Protein AF-A0A1Y4U6D4-F1 (afdb_monomer_lite)

Radius of gyration: 20.36 Å; chains: 1; bounding box: 49×50×49 Å

Secondary structure (DSSP, 8-state):
--HHHHHHHHHHHHHHHHHHHHHHHHHHHHHS---GGGHHHHHHHHHHHHHHHHHHHHHHHHHHHTT-HHHHHHHHHHHHHHHHHT-----S-HHHHHHHHHHHHHHHHHHHHHHHHS-HHHHHHHHHHHHHHHHHH-S--BTTBPPPTTGGGT-

Structure (mmCIF, N/CA/C/O backbone):
data_AF-A0A1Y4U6D4-F1
#
_entry.id   AF-A0A1Y4U6D4-F1
#
loop_
_atom_site.group_PDB
_atom_site.id
_atom_site.type_symbol
_atom_site.label_atom_id
_atom_site.label_alt_id
_atom_site.label_comp_id
_atom_site.label_asym_id
_atom_site.label_entity_id
_atom_site.label_seq_id
_atom_site.pdbx_PDB_ins_code
_atom_site.Cartn_x
_atom_site.Cartn_y
_atom_site.Cartn_z
_atom_site.occupancy
_atom_site.B_iso_or_equiv
_atom_site.auth_seq_id
_atom_site.auth_comp_id
_atom_site.auth_asym_id
_atom_site.auth_atom_id
_atom_site.pdbx_PDB_model_num
ATOM 1 N N . MET A 1 1 ? 11.062 20.138 22.747 1.00 49.91 1 MET A N 1
ATOM 2 C CA . MET A 1 1 ? 9.649 19.759 22.517 1.00 49.91 1 MET A CA 1
ATOM 3 C C . MET A 1 1 ? 9.344 18.624 23.489 1.00 49.91 1 MET A C 1
ATOM 5 O O . MET A 1 1 ? 9.867 17.538 23.300 1.00 49.91 1 MET A O 1
ATOM 9 N N . ASN A 1 2 ? 8.679 18.930 24.610 1.00 50.19 2 ASN A N 1
ATOM 10 C CA . ASN A 1 2 ? 8.693 18.106 25.833 1.00 50.19 2 ASN A CA 1
ATOM 11 C C . ASN A 1 2 ? 7.807 16.852 25.739 1.00 50.19 2 ASN A C 1
ATOM 13 O O . ASN A 1 2 ? 6.725 16.903 25.152 1.00 50.19 2 ASN A O 1
ATOM 17 N N . GLU A 1 3 ? 8.221 15.764 26.400 1.00 59.72 3 GLU A N 1
ATOM 18 C CA . GLU A 1 3 ? 7.484 14.488 26.501 1.00 59.72 3 GLU A CA 1
ATOM 19 C C . GLU A 1 3 ? 6.029 14.656 26.981 1.00 59.72 3 GLU A C 1
ATOM 21 O O . GLU A 1 3 ? 5.134 13.953 26.514 1.00 59.72 3 GLU A O 1
ATOM 26 N N . ILE A 1 4 ? 5.763 15.656 27.830 1.00 62.78 4 ILE A N 1
ATOM 27 C CA . ILE A 1 4 ? 4.424 15.985 28.352 1.00 62.78 4 ILE A CA 1
ATOM 28 C C . ILE A 1 4 ? 3.454 16.402 27.227 1.00 62.78 4 ILE A C 1
ATOM 30 O O . ILE A 1 4 ? 2.287 16.005 27.234 1.00 62.78 4 ILE A O 1
ATOM 34 N N . ASN A 1 5 ? 3.925 17.138 26.210 1.00 60.38 5 ASN A N 1
ATOM 35 C CA . ASN A 1 5 ? 3.089 17.519 25.063 1.00 60.38 5 ASN A CA 1
ATOM 36 C C . ASN A 1 5 ? 2.781 16.311 24.169 1.00 60.38 5 ASN A C 1
ATOM 38 O O . ASN A 1 5 ? 1.661 16.173 23.685 1.00 60.38 5 ASN A O 1
ATOM 42 N N . CYS A 1 6 ? 3.743 15.401 23.999 1.00 57.56 6 CYS A N 1
ATOM 43 C CA . CYS A 1 6 ? 3.558 14.189 23.201 1.00 57.56 6 CYS A CA 1
ATOM 44 C C . CYS A 1 6 ? 2.528 13.238 23.841 1.00 57.56 6 CYS A C 1
ATOM 46 O O . CYS A 1 6 ? 1.628 12.740 23.161 1.00 57.56 6 CYS A O 1
ATOM 48 N N . LEU A 1 7 ? 2.594 13.054 25.166 1.00 64.06 7 LEU A N 1
ATOM 49 C CA . LEU A 1 7 ? 1.632 12.240 25.920 1.00 64.06 7 LEU A CA 1
ATOM 50 C C . LEU A 1 7 ? 0.213 12.826 25.884 1.00 64.06 7 LEU A C 1
ATOM 52 O O . LEU A 1 7 ? -0.759 12.083 25.743 1.00 64.06 7 LEU A O 1
ATOM 56 N N . THR A 1 8 ? 0.086 14.153 25.951 1.00 65.06 8 THR A N 1
ATOM 57 C CA . THR A 1 8 ? -1.216 14.837 25.910 1.00 65.06 8 THR A CA 1
ATOM 58 C C . THR A 1 8 ? -1.863 14.744 24.524 1.00 65.06 8 THR A C 1
ATOM 60 O O . THR A 1 8 ? -3.054 14.451 24.424 1.00 65.06 8 THR A O 1
ATOM 63 N N . ILE A 1 9 ? -1.077 14.901 23.451 1.00 65.50 9 ILE A N 1
ATOM 64 C CA . ILE A 1 9 ? -1.552 14.751 22.065 1.00 65.50 9 ILE A CA 1
ATOM 65 C C . ILE A 1 9 ? -1.994 13.309 21.792 1.00 65.50 9 ILE A C 1
ATOM 67 O O . ILE A 1 9 ? -3.052 13.095 21.200 1.00 65.50 9 ILE A O 1
ATOM 71 N N . LYS A 1 10 ? -1.231 12.317 22.267 1.00 67.75 10 LYS A N 1
ATOM 72 C CA . LYS A 1 10 ? -1.591 10.901 22.116 1.00 67.75 10 LYS A CA 1
ATOM 73 C C . LYS A 1 10 ? -2.901 10.574 22.835 1.00 67.75 10 LYS A C 1
ATOM 75 O O . LYS A 1 10 ? -3.813 10.034 22.219 1.00 67.75 10 LYS A O 1
ATOM 80 N N . LYS A 1 11 ? -3.036 11.009 24.092 1.00 71.00 11 LYS A N 1
ATOM 81 C CA . LYS A 1 11 ? -4.259 10.825 24.887 1.00 71.00 11 LYS A CA 1
ATOM 82 C C . LYS A 1 11 ? -5.477 11.481 24.230 1.00 71.00 11 LYS A C 1
ATOM 84 O O . LYS A 1 11 ? -6.556 10.899 24.222 1.00 71.00 11 LYS A O 1
ATOM 89 N N . TYR A 1 12 ? -5.312 12.675 23.659 1.00 71.81 12 TYR A N 1
ATOM 90 C CA . TYR A 1 12 ? -6.386 13.350 22.929 1.00 71.81 12 TYR A CA 1
ATOM 91 C C . TYR A 1 12 ? -6.774 12.593 21.650 1.00 71.81 12 TYR A C 1
ATOM 93 O O . TYR A 1 12 ? -7.961 12.410 21.386 1.00 71.81 12 TYR A O 1
ATOM 101 N N . GLY A 1 13 ? -5.790 12.096 20.893 1.00 66.12 13 GLY A N 1
ATOM 102 C CA . GLY A 1 13 ? -6.016 11.259 19.713 1.00 66.12 13 GLY A CA 1
ATOM 103 C C . GLY A 1 13 ? -6.798 9.984 20.033 1.00 66.12 13 GLY A C 1
ATOM 104 O O . GLY A 1 13 ? -7.779 9.690 19.351 1.00 66.12 13 GLY A O 1
ATOM 105 N N . ASP A 1 14 ? -6.432 9.288 21.110 1.00 72.44 14 ASP A N 1
ATOM 106 C CA . ASP A 1 14 ? -7.108 8.062 21.548 1.00 72.44 14 ASP A CA 1
ATOM 107 C C . ASP A 1 14 ? -8.574 8.337 21.954 1.00 72.44 14 ASP A C 1
ATOM 109 O O . ASP A 1 14 ? -9.479 7.615 21.539 1.00 72.44 14 ASP A O 1
ATOM 113 N N . ILE A 1 15 ? -8.847 9.446 22.659 1.00 76.19 15 ILE A N 1
ATOM 114 C CA . ILE A 1 15 ? -10.216 9.869 23.026 1.00 76.19 15 ILE A CA 1
ATOM 115 C C . ILE A 1 15 ? -11.069 10.180 21.787 1.00 76.19 15 ILE A C 1
ATOM 117 O O . ILE A 1 15 ? -12.258 9.847 21.741 1.00 76.19 15 ILE A O 1
ATOM 121 N N . VAL A 1 16 ? -10.490 10.840 20.782 1.00 77.31 16 VAL A N 1
ATOM 122 C CA . VAL A 1 16 ? -11.200 11.165 19.536 1.00 77.31 16 VAL A CA 1
ATOM 123 C C . VAL A 1 16 ? -11.523 9.892 18.750 1.00 77.31 16 VAL A C 1
ATOM 125 O O . VAL A 1 16 ? -12.647 9.750 18.267 1.00 77.31 16 VAL A O 1
ATOM 128 N N . GLN A 1 17 ? -10.585 8.944 18.668 1.00 73.38 17 GLN A N 1
ATOM 129 C CA . GLN A 1 17 ? -10.808 7.647 18.020 1.00 73.38 17 GLN A CA 1
ATOM 130 C C . GLN A 1 17 ? -11.931 6.860 18.706 1.00 73.38 17 GLN A C 1
ATOM 132 O O . GLN A 1 17 ? -12.829 6.358 18.030 1.00 73.38 17 GLN A O 1
ATOM 137 N N . GLU A 1 18 ? -11.933 6.818 20.039 1.00 78.38 18 GLU A N 1
ATOM 138 C CA . GLU A 1 18 ? -12.964 6.146 20.834 1.00 78.38 18 GLU A CA 1
ATOM 139 C C . GLU A 1 18 ? -14.360 6.747 20.591 1.00 78.38 18 GLU A C 1
ATOM 141 O O . GLU A 1 18 ? -15.352 6.031 20.425 1.00 78.38 18 GLU A O 1
ATOM 146 N N . LYS A 1 19 ? -14.454 8.081 20.500 1.00 81.06 19 LYS A N 1
ATOM 147 C CA . LYS A 1 19 ? -15.715 8.771 20.188 1.00 81.06 19 LYS A CA 1
ATOM 148 C C . LYS A 1 19 ? -16.225 8.450 18.786 1.00 81.06 19 LYS A C 1
ATOM 150 O O . LYS A 1 19 ? -17.409 8.157 18.636 1.00 81.06 19 LYS A O 1
ATOM 155 N N . ILE A 1 20 ? -15.357 8.483 17.774 1.00 81.94 20 ILE A N 1
ATOM 156 C CA . ILE A 1 20 ? -15.733 8.174 16.383 1.00 81.94 20 ILE A CA 1
ATOM 157 C C . ILE A 1 20 ? -16.258 6.740 16.288 1.00 81.94 20 ILE A C 1
ATOM 159 O O . ILE A 1 20 ? -17.333 6.507 15.736 1.00 81.94 20 ILE A O 1
ATOM 163 N N . LYS A 1 21 ? -15.535 5.792 16.892 1.00 82.69 21 LYS A N 1
ATOM 164 C CA . LYS A 1 21 ? -15.921 4.382 16.951 1.00 82.69 21 LYS A CA 1
ATOM 165 C C . LYS A 1 21 ? -17.306 4.177 17.570 1.00 82.69 21 LYS A C 1
ATOM 167 O O . LYS A 1 21 ? -18.131 3.456 17.014 1.00 82.69 21 LYS A O 1
ATOM 172 N N . ASN A 1 22 ? -17.582 4.849 18.687 1.00 83.75 22 ASN A N 1
ATOM 173 C CA . ASN A 1 22 ? -18.871 4.745 19.369 1.00 83.75 22 ASN A CA 1
ATOM 174 C C . ASN A 1 22 ? -20.023 5.390 18.585 1.00 83.75 22 ASN A C 1
ATOM 176 O O . ASN A 1 22 ? -21.112 4.824 18.557 1.00 83.75 22 ASN A O 1
ATOM 180 N N . ILE A 1 23 ? -19.795 6.516 17.899 1.00 86.12 23 ILE A N 1
ATOM 181 C CA . ILE A 1 23 ? -20.813 7.130 17.027 1.00 86.12 23 ILE A CA 1
ATOM 182 C C . ILE A 1 23 ? -21.189 6.178 15.887 1.00 86.12 23 ILE A C 1
ATOM 184 O O . ILE A 1 23 ? -22.374 5.975 15.626 1.00 86.12 23 ILE A O 1
ATOM 188 N N . ILE A 1 24 ? -20.192 5.579 15.229 1.00 85.75 24 ILE A N 1
ATOM 189 C CA . ILE A 1 24 ? -20.413 4.609 14.149 1.00 85.75 24 ILE A CA 1
ATOM 190 C C . ILE A 1 24 ? -21.209 3.408 14.672 1.00 85.75 24 ILE A C 1
ATOM 192 O O . ILE A 1 24 ? -22.192 3.018 14.048 1.00 85.75 24 ILE A O 1
ATOM 196 N N . TRP A 1 25 ? -20.840 2.868 15.838 1.00 84.94 25 TRP A N 1
ATOM 197 C CA . TRP A 1 25 ? -21.550 1.738 16.442 1.00 84.94 25 TRP A CA 1
ATOM 198 C C . TRP A 1 25 ? -23.023 2.038 16.727 1.00 84.94 25 TRP A C 1
ATOM 200 O O . TRP A 1 25 ? -23.884 1.245 16.354 1.00 84.94 25 TRP A O 1
ATOM 210 N N . ILE A 1 26 ? -23.323 3.190 17.337 1.00 84.75 26 ILE A N 1
ATOM 211 C CA . ILE A 1 26 ? -24.705 3.593 17.640 1.00 84.75 26 ILE A CA 1
ATOM 212 C C . ILE A 1 26 ? -25.537 3.627 16.354 1.00 84.75 26 ILE A C 1
ATOM 214 O O . ILE A 1 26 ? -26.603 3.021 16.294 1.00 84.75 26 ILE A O 1
ATOM 218 N N . ARG A 1 27 ? -25.003 4.237 15.289 1.00 84.50 27 ARG A N 1
ATOM 219 C CA . ARG A 1 27 ? -25.676 4.301 13.982 1.00 84.50 27 ARG A CA 1
ATOM 220 C C . ARG A 1 27 ? -25.882 2.926 13.346 1.00 84.50 27 ARG A C 1
ATOM 222 O O . ARG A 1 27 ? -26.884 2.712 12.674 1.00 84.50 27 ARG A O 1
ATOM 229 N N . MET A 1 28 ? -24.945 1.998 13.536 1.00 81.81 28 MET A N 1
ATOM 230 C CA . MET A 1 28 ? -25.068 0.632 13.021 1.00 81.81 28 MET A CA 1
ATOM 231 C C . MET A 1 28 ? -26.117 -0.180 13.787 1.00 81.81 28 MET A C 1
ATOM 233 O O . MET A 1 28 ? -26.902 -0.883 13.154 1.00 81.81 28 MET A O 1
ATOM 237 N N . LYS A 1 29 ? -26.165 -0.045 15.118 1.00 81.12 29 LYS A N 1
ATOM 238 C CA . LYS A 1 29 ? -27.142 -0.716 15.993 1.00 81.12 29 LYS A CA 1
ATOM 239 C C . LYS A 1 29 ? -28.572 -0.210 15.771 1.00 81.12 29 LYS A C 1
ATOM 241 O O . LYS A 1 29 ? -29.524 -0.963 15.917 1.00 81.12 29 LYS A O 1
ATOM 246 N N . GLU A 1 30 ? -28.727 1.052 15.374 1.00 79.62 30 GLU A N 1
ATOM 247 C CA . GLU A 1 30 ? -30.016 1.612 14.940 1.00 79.62 30 GLU A CA 1
ATOM 248 C C . GLU A 1 30 ? -30.470 1.068 13.571 1.00 79.62 30 GLU A C 1
ATOM 250 O O . GLU A 1 30 ? -31.666 1.000 13.303 1.00 79.62 30 GLU A O 1
ATOM 255 N N . ALA A 1 31 ? -29.530 0.682 12.699 1.00 77.12 31 ALA A N 1
ATOM 256 C CA . ALA A 1 31 ? -29.817 0.218 11.339 1.00 77.12 31 ALA A CA 1
ATOM 257 C C . ALA A 1 31 ? -30.024 -1.307 11.222 1.00 77.12 31 ALA A C 1
ATOM 259 O O . ALA A 1 31 ? -30.638 -1.763 10.255 1.00 77.12 31 ALA A O 1
ATOM 260 N N . LYS A 1 32 ? -29.499 -2.099 12.166 1.00 73.00 32 LYS A N 1
ATOM 261 C CA . LYS A 1 32 ? -29.641 -3.564 12.251 1.00 73.00 32 LYS A CA 1
ATOM 262 C C . LYS A 1 32 ? -29.634 -4.013 13.715 1.00 73.00 32 LYS A C 1
A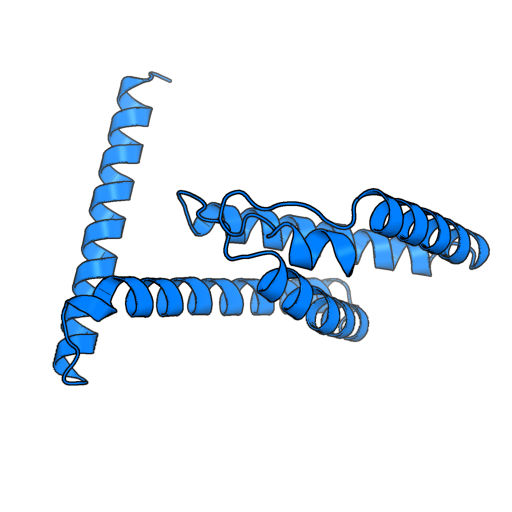TOM 264 O O . LYS A 1 32 ? -28.890 -3.453 14.513 1.00 73.00 32 LYS A O 1
ATOM 269 N N . GLU A 1 33 ? -30.367 -5.079 14.039 1.00 68.88 33 GLU A N 1
ATOM 270 C CA . GLU A 1 33 ? -30.300 -5.749 15.349 1.00 68.88 33 GLU A CA 1
ATOM 271 C C . GLU A 1 33 ? -28.953 -6.478 15.521 1.00 68.88 33 GLU A C 1
ATOM 273 O O . GLU A 1 33 ? -28.836 -7.681 15.304 1.00 68.88 33 GLU A O 1
ATOM 278 N N . LEU A 1 34 ? -27.904 -5.720 15.845 1.00 74.88 34 LEU A N 1
ATOM 279 C CA . LEU A 1 34 ? -26.557 -6.225 16.110 1.00 74.88 34 LEU A CA 1
ATOM 280 C C . LEU A 1 34 ? -26.352 -6.428 17.618 1.00 74.88 34 LEU A C 1
ATOM 282 O O . LEU A 1 34 ? -26.713 -5.567 18.430 1.00 74.88 34 LEU A O 1
ATOM 286 N N . THR A 1 35 ? -25.738 -7.549 17.986 1.00 75.06 35 THR A N 1
ATOM 287 C CA . THR A 1 35 ? -25.321 -7.861 19.358 1.00 75.06 35 THR A CA 1
ATOM 288 C C . THR A 1 35 ? -23.999 -7.170 19.690 1.00 75.06 35 THR A C 1
ATOM 290 O O . THR A 1 35 ? -23.165 -6.919 18.820 1.00 75.06 35 THR A O 1
ATOM 293 N N . ASP A 1 36 ? -23.789 -6.836 20.965 1.00 75.62 36 ASP A N 1
ATOM 294 C CA . ASP A 1 36 ? -22.575 -6.129 21.397 1.00 75.62 36 ASP A CA 1
ATOM 295 C C . ASP A 1 36 ? -21.301 -7.000 21.292 1.00 75.62 36 ASP A C 1
ATOM 297 O O . ASP A 1 36 ? -20.201 -6.453 21.253 1.00 75.62 36 ASP A O 1
ATOM 301 N N . GLU A 1 37 ? -21.443 -8.324 21.165 1.00 74.06 37 GLU A N 1
ATOM 302 C CA . GLU A 1 37 ? -20.346 -9.279 20.930 1.00 74.06 37 GLU A CA 1
ATOM 303 C C . GLU A 1 37 ? -19.668 -9.069 19.568 1.00 74.06 37 GLU A C 1
ATOM 305 O O . GLU A 1 37 ? -18.445 -9.153 19.464 1.00 74.06 37 GLU A O 1
ATOM 310 N N . ASP A 1 38 ? -20.428 -8.687 18.539 1.00 74.06 38 ASP A N 1
ATOM 311 C CA . ASP A 1 38 ? -19.869 -8.479 17.201 1.00 74.06 38 ASP A CA 1
ATOM 312 C C . ASP A 1 38 ? -19.315 -7.058 16.995 1.00 74.06 38 ASP A C 1
ATOM 314 O O . ASP A 1 38 ? -18.710 -6.758 15.957 1.00 74.06 38 ASP A O 1
ATOM 318 N N . LYS A 1 39 ? -19.517 -6.156 17.969 1.00 79.38 39 LYS A N 1
ATOM 319 C CA . LYS A 1 39 ? -19.177 -4.728 17.867 1.00 79.38 39 LYS A CA 1
ATOM 320 C C . LYS A 1 39 ? -17.754 -4.507 17.379 1.00 79.38 39 LYS A C 1
ATOM 322 O O . LYS A 1 39 ? -17.525 -3.697 16.480 1.00 79.38 39 LYS A O 1
ATOM 327 N N . GLU A 1 40 ? -16.801 -5.206 17.980 1.00 76.62 40 GLU A N 1
ATOM 328 C CA . GLU A 1 40 ? -15.384 -5.028 17.673 1.00 76.62 40 GLU A CA 1
ATOM 329 C C . GLU A 1 40 ? -15.043 -5.517 16.264 1.00 76.62 40 GLU A C 1
ATOM 331 O O . GLU A 1 40 ? -14.328 -4.824 15.536 1.00 76.62 40 GLU A O 1
ATOM 336 N N . ILE A 1 41 ? -15.619 -6.646 15.846 1.00 79.75 41 ILE A N 1
ATOM 337 C CA . ILE A 1 41 ? -15.384 -7.257 14.534 1.00 79.75 41 ILE A CA 1
ATOM 338 C C . ILE A 1 41 ? -15.943 -6.365 13.421 1.00 79.75 41 ILE A C 1
ATOM 340 O O . ILE A 1 41 ? -15.226 -6.038 12.470 1.00 79.75 41 ILE A O 1
ATOM 344 N N . TYR A 1 42 ? -17.194 -5.909 13.545 1.00 81.62 42 TYR A N 1
ATOM 345 C CA . TYR A 1 42 ? -17.815 -5.037 12.542 1.00 81.62 42 TYR A CA 1
ATOM 346 C C . TYR A 1 42 ? -17.104 -3.695 12.425 1.00 81.62 42 TYR A C 1
ATOM 348 O O . TYR A 1 42 ? -16.829 -3.219 11.321 1.00 81.62 42 TYR A O 1
ATOM 356 N N . LEU A 1 43 ? -16.795 -3.078 13.562 1.00 81.56 43 LEU A N 1
ATOM 357 C CA . LEU A 1 43 ? -16.143 -1.780 13.595 1.00 81.56 43 LEU A CA 1
ATOM 358 C C . LEU A 1 43 ? -14.723 -1.857 13.020 1.00 81.56 43 LEU A C 1
ATOM 360 O O . LEU A 1 43 ? -14.316 -0.970 12.265 1.00 81.56 43 LEU A O 1
ATOM 364 N N . PHE A 1 44 ? -13.989 -2.927 13.332 1.00 78.94 44 PHE A N 1
ATOM 365 C CA . PHE A 1 44 ? -12.691 -3.199 12.728 1.00 78.94 44 PHE A CA 1
ATOM 366 C C . PHE A 1 44 ? -12.812 -3.383 11.214 1.00 78.94 44 PHE A C 1
ATOM 368 O O . PHE A 1 44 ? -12.124 -2.687 10.467 1.00 78.94 44 PHE A O 1
ATOM 375 N N . GLY A 1 45 ? -13.718 -4.253 10.758 1.00 81.69 45 GLY A N 1
ATOM 376 C CA . GLY A 1 45 ? -13.932 -4.526 9.336 1.00 81.69 45 GLY A CA 1
ATOM 377 C C . GLY A 1 45 ? -14.311 -3.274 8.543 1.00 81.69 45 GLY A C 1
ATOM 378 O O . GLY A 1 45 ? -13.764 -3.037 7.466 1.00 81.69 45 GLY A O 1
ATOM 379 N N . LEU A 1 46 ? -15.174 -2.421 9.099 1.00 83.25 46 LEU A N 1
ATOM 380 C CA . LEU A 1 46 ? -15.582 -1.166 8.470 1.00 83.25 46 LEU A CA 1
ATOM 381 C C . LEU A 1 46 ? -14.408 -0.185 8.344 1.00 83.25 46 LEU A C 1
ATOM 383 O O . LEU A 1 46 ? -14.146 0.332 7.257 1.00 83.25 46 LEU A O 1
ATOM 387 N N . ILE A 1 47 ? -13.678 0.061 9.436 1.00 82.00 47 ILE A N 1
ATOM 388 C CA . ILE A 1 47 ? -12.538 0.992 9.434 1.00 82.00 47 ILE A CA 1
ATOM 389 C C . ILE A 1 47 ? -11.433 0.481 8.501 1.00 82.00 47 ILE A C 1
ATOM 391 O O . ILE A 1 47 ? -10.903 1.246 7.690 1.00 82.00 47 ILE A O 1
ATOM 395 N N . GLN A 1 48 ? -11.115 -0.814 8.576 1.00 81.00 48 GLN A N 1
ATOM 396 C CA . GLN A 1 48 ? -10.136 -1.462 7.707 1.00 81.00 48 GLN A CA 1
ATOM 397 C C . GLN A 1 48 ? -10.559 -1.370 6.236 1.00 81.00 48 GLN A C 1
ATOM 399 O O . GLN A 1 48 ? -9.730 -1.052 5.381 1.00 81.00 48 GLN A O 1
ATOM 404 N N . GLY A 1 49 ? -11.843 -1.592 5.943 1.00 84.31 49 GLY A N 1
ATOM 405 C CA . GLY A 1 49 ? -12.415 -1.470 4.606 1.00 84.31 49 GLY A CA 1
ATOM 406 C C . GLY A 1 49 ? -12.291 -0.055 4.045 1.00 84.31 49 GLY A C 1
ATOM 407 O O . GLY A 1 49 ? -11.812 0.121 2.927 1.00 84.31 49 GLY A O 1
ATOM 408 N N . VAL A 1 50 ? -12.623 0.972 4.833 1.00 86.31 50 VAL A N 1
ATOM 409 C CA . VAL A 1 50 ? -12.466 2.380 4.421 1.00 86.31 50 VAL A CA 1
ATOM 410 C C . VAL A 1 50 ? -11.004 2.710 4.114 1.00 86.31 50 VAL A C 1
ATOM 412 O O . VAL A 1 50 ? -10.706 3.336 3.098 1.00 86.31 50 VAL A O 1
ATOM 415 N N . ILE A 1 51 ? -10.068 2.253 4.945 1.00 84.12 51 ILE A N 1
ATOM 416 C CA . ILE A 1 51 ? -8.632 2.479 4.723 1.00 84.12 51 ILE A CA 1
ATOM 417 C C . ILE A 1 51 ? -8.121 1.713 3.507 1.00 84.12 51 ILE A C 1
ATOM 419 O O . ILE A 1 51 ? -7.254 2.203 2.780 1.00 84.12 51 ILE A O 1
ATOM 423 N N . PHE A 1 52 ? -8.629 0.509 3.274 1.00 84.62 52 PHE A N 1
ATOM 424 C CA . PHE A 1 52 ? -8.317 -0.267 2.084 1.00 84.62 52 PHE A CA 1
ATOM 425 C C . PHE A 1 52 ? -8.801 0.435 0.808 1.00 84.62 52 PHE A C 1
ATOM 427 O O . PHE A 1 52 ? -8.026 0.574 -0.141 1.00 84.62 52 PHE A O 1
ATOM 434 N N . LEU A 1 53 ? -10.032 0.953 0.811 1.00 89.38 53 LEU A N 1
ATOM 435 C CA . LEU A 1 53 ? -10.575 1.745 -0.294 1.00 89.38 53 LEU A CA 1
ATOM 436 C C . LEU A 1 53 ? -9.749 3.010 -0.531 1.00 89.38 53 LEU A C 1
ATOM 438 O O . LEU A 1 53 ? -9.391 3.297 -1.672 1.00 89.38 53 LEU A O 1
ATOM 442 N N . LEU A 1 54 ? -9.373 3.718 0.537 1.00 89.00 54 LEU A N 1
ATOM 443 C CA . LEU A 1 54 ? -8.529 4.905 0.435 1.00 89.00 54 LEU A CA 1
ATOM 444 C C . LEU A 1 54 ? -7.154 4.571 -0.163 1.00 89.00 54 LEU A C 1
ATOM 446 O O . LEU A 1 54 ? -6.720 5.264 -1.074 1.00 89.00 54 LEU A O 1
ATOM 450 N N . ASN A 1 55 ? -6.499 3.493 0.289 1.00 88.06 55 ASN A N 1
ATOM 451 C CA . ASN A 1 55 ? -5.226 3.025 -0.283 1.00 88.06 55 ASN A CA 1
ATOM 452 C C . ASN A 1 55 ? -5.355 2.653 -1.766 1.00 88.06 55 ASN A C 1
ATOM 454 O O . ASN A 1 55 ? -4.469 2.942 -2.563 1.00 88.06 55 ASN A O 1
ATOM 458 N N . THR A 1 56 ? -6.446 1.987 -2.139 1.00 88.44 56 THR A N 1
ATOM 459 C CA . THR A 1 56 ? -6.682 1.580 -3.530 1.00 88.44 56 THR A CA 1
ATOM 460 C C . THR A 1 56 ? -6.882 2.809 -4.410 1.00 88.44 56 THR A C 1
ATOM 462 O O . THR A 1 56 ? -6.287 2.918 -5.481 1.00 88.44 56 THR A O 1
ATOM 465 N N . PHE A 1 57 ? -7.659 3.780 -3.931 1.00 92.75 57 PHE A N 1
ATOM 466 C CA . PHE A 1 57 ? -7.854 5.048 -4.620 1.00 92.75 57 PHE A CA 1
ATOM 467 C C . PHE A 1 57 ? -6.542 5.829 -4.763 1.00 92.75 57 PHE A C 1
ATOM 469 O O . PHE A 1 57 ? -6.219 6.274 -5.864 1.00 92.75 57 PHE A O 1
ATOM 476 N N . THR A 1 58 ? -5.739 5.947 -3.698 1.00 89.81 58 THR A N 1
ATOM 477 C CA . THR A 1 58 ? -4.444 6.639 -3.779 1.00 89.81 58 THR A CA 1
ATOM 478 C C . THR A 1 58 ? -3.469 5.940 -4.718 1.00 89.81 58 THR A C 1
ATOM 480 O O . THR A 1 58 ? -2.796 6.623 -5.490 1.00 89.81 58 THR A O 1
ATOM 483 N N . ALA A 1 59 ? -3.434 4.604 -4.731 1.00 88.94 59 ALA A N 1
ATOM 484 C CA . ALA A 1 59 ? -2.649 3.833 -5.691 1.00 88.94 59 ALA A CA 1
ATOM 485 C C . ALA A 1 59 ? -3.043 4.167 -7.139 1.00 88.94 59 ALA A C 1
ATOM 487 O O . ALA A 1 59 ? -2.180 4.512 -7.947 1.00 88.94 59 ALA A O 1
ATOM 488 N N . LEU A 1 60 ? -4.343 4.152 -7.452 1.00 91.81 60 LEU A N 1
ATOM 489 C CA . LEU A 1 60 ? -4.851 4.501 -8.782 1.00 91.81 60 LEU A CA 1
ATOM 490 C C . LEU A 1 60 ? -4.502 5.943 -9.176 1.00 91.81 60 LEU A C 1
ATOM 492 O O . LEU A 1 60 ? -4.067 6.173 -10.304 1.00 91.81 60 LEU A O 1
ATOM 496 N N . CYS A 1 61 ? -4.622 6.906 -8.257 1.00 91.75 61 CYS A N 1
ATOM 497 C CA . CYS A 1 61 ? -4.197 8.289 -8.497 1.00 91.75 61 CYS A CA 1
ATOM 498 C C . CYS A 1 61 ? -2.702 8.388 -8.826 1.00 91.75 61 CYS A C 1
ATOM 500 O O . CYS A 1 61 ? -2.333 9.085 -9.771 1.00 91.75 61 CYS A O 1
ATOM 502 N N . ILE A 1 62 ? -1.842 7.676 -8.092 1.00 89.38 62 ILE A N 1
ATOM 503 C CA . ILE A 1 62 ? -0.397 7.645 -8.364 1.00 89.38 62 ILE A CA 1
ATOM 504 C C . ILE A 1 62 ? -0.127 7.033 -9.747 1.00 89.38 62 ILE A C 1
ATOM 506 O O . ILE A 1 62 ? 0.644 7.601 -10.522 1.00 89.38 62 ILE A O 1
ATOM 510 N N . GLY A 1 63 ? -0.782 5.917 -10.081 1.00 87.94 63 GLY A N 1
ATOM 511 C CA . GLY A 1 63 ? -0.670 5.280 -11.396 1.00 87.94 63 GLY A CA 1
ATOM 512 C C . GLY A 1 63 ? -1.100 6.204 -12.537 1.00 87.94 63 GLY A C 1
ATOM 513 O O . GLY A 1 63 ? -0.389 6.311 -13.534 1.00 87.94 63 GLY A O 1
ATOM 514 N N . MET A 1 64 ? -2.198 6.948 -12.366 1.00 89.56 64 MET A N 1
ATOM 515 C CA . MET A 1 64 ? -2.649 7.958 -13.331 1.00 89.56 64 MET A CA 1
ATOM 516 C C . MET A 1 64 ? -1.621 9.080 -13.521 1.00 89.56 64 MET A C 1
ATOM 518 O O . MET A 1 64 ? -1.273 9.393 -14.656 1.00 89.56 64 MET A O 1
ATOM 522 N N . ILE A 1 65 ? -1.075 9.645 -12.437 1.00 89.69 65 ILE A N 1
ATOM 523 C CA . ILE A 1 65 ? -0.055 10.711 -12.509 1.00 89.69 65 ILE A CA 1
ATOM 524 C C . ILE A 1 65 ? 1.217 10.223 -13.222 1.00 89.69 65 ILE A C 1
ATOM 526 O O . ILE A 1 65 ? 1.877 10.987 -13.926 1.00 89.69 65 ILE A O 1
ATOM 530 N N . LEU A 1 66 ? 1.570 8.948 -13.052 1.00 84.31 66 LEU A N 1
ATOM 531 C CA . LEU A 1 66 ? 2.741 8.343 -13.686 1.00 84.31 66 LEU A CA 1
ATOM 532 C C . LEU A 1 66 ? 2.486 7.840 -15.118 1.00 84.31 66 LEU A C 1
ATOM 534 O O . LEU A 1 66 ? 3.460 7.426 -15.753 1.00 84.31 66 LEU A O 1
ATOM 538 N N . ASN A 1 67 ? 1.242 7.915 -15.618 1.00 88.12 67 ASN A N 1
ATOM 539 C CA . ASN A 1 67 ? 0.756 7.297 -16.862 1.00 88.12 67 ASN A CA 1
ATOM 540 C C . ASN A 1 67 ? 0.982 5.772 -16.925 1.00 88.12 67 ASN A C 1
ATOM 542 O O . ASN A 1 67 ? 1.291 5.226 -17.978 1.00 88.12 67 ASN A O 1
ATOM 546 N N . MET A 1 68 ? 0.828 5.090 -15.788 1.00 88.12 68 MET A N 1
ATOM 547 C CA . MET A 1 68 ? 1.069 3.651 -15.606 1.00 88.12 68 MET A CA 1
ATOM 548 C C . MET A 1 68 ? -0.164 2.961 -15.004 1.00 88.12 68 MET A C 1
ATOM 550 O O . MET A 1 68 ? -0.126 2.381 -13.914 1.00 88.12 68 MET A O 1
ATOM 554 N N . LEU A 1 69 ? -1.314 3.125 -15.665 1.00 89.00 69 LEU A N 1
ATOM 555 C CA . LEU A 1 69 ? -2.596 2.644 -15.142 1.00 89.00 69 LEU A CA 1
ATOM 556 C C . LEU A 1 69 ? -2.687 1.109 -15.165 1.00 89.00 69 LEU A C 1
ATOM 558 O O . LEU A 1 69 ? -3.230 0.505 -14.245 1.00 89.00 69 LEU A O 1
ATOM 562 N N . ILE A 1 70 ? -2.147 0.472 -16.203 1.00 89.25 70 ILE A N 1
ATOM 563 C CA . ILE A 1 70 ? -2.202 -0.988 -16.350 1.00 89.25 70 ILE A CA 1
ATOM 564 C C . ILE A 1 70 ? -1.314 -1.643 -15.289 1.00 89.25 70 ILE A C 1
ATOM 566 O O . ILE A 1 70 ? -1.736 -2.576 -14.608 1.00 89.25 70 ILE A O 1
ATOM 570 N N . GLU A 1 71 ? -0.116 -1.104 -15.088 1.00 89.38 71 GLU A N 1
ATOM 571 C CA . GLU A 1 71 ? 0.857 -1.587 -14.115 1.00 89.38 71 GLU A CA 1
ATOM 572 C C . GLU A 1 71 ? 0.320 -1.481 -12.690 1.00 89.38 71 GLU A C 1
ATOM 574 O O . GLU A 1 71 ? 0.486 -2.418 -11.909 1.00 89.38 71 GLU A O 1
ATOM 579 N N . VAL A 1 72 ? -0.367 -0.382 -12.347 1.00 92.06 72 VAL A N 1
ATOM 580 C CA . VAL A 1 72 ? -0.955 -0.250 -11.009 1.00 92.06 72 VAL A CA 1
ATOM 581 C C . VAL A 1 72 ? -2.130 -1.203 -10.797 1.00 92.06 72 VAL A C 1
ATOM 583 O O . VAL A 1 72 ? -2.286 -1.722 -9.695 1.00 92.06 72 VAL A O 1
ATOM 586 N N . ILE A 1 73 ? -2.927 -1.492 -11.831 1.00 91.56 73 ILE A N 1
ATOM 587 C CA . ILE A 1 73 ? -4.009 -2.483 -11.739 1.00 91.56 73 ILE A CA 1
ATOM 588 C C . ILE A 1 73 ? -3.424 -3.879 -11.505 1.00 91.56 73 ILE A C 1
ATOM 590 O O . ILE A 1 73 ? -3.864 -4.570 -10.587 1.00 91.56 73 ILE A O 1
ATOM 594 N N . ILE A 1 74 ? -2.405 -4.273 -12.274 1.00 91.06 74 ILE A N 1
ATOM 595 C CA . ILE A 1 74 ? -1.720 -5.563 -12.096 1.00 91.06 74 ILE A CA 1
ATOM 596 C C . ILE A 1 74 ? -1.105 -5.646 -10.694 1.00 91.06 74 ILE A C 1
ATOM 598 O O . ILE A 1 74 ? -1.300 -6.637 -9.990 1.00 91.06 74 ILE A O 1
ATOM 602 N N . TYR A 1 75 ? -0.424 -4.583 -10.254 1.00 90.12 75 TYR A N 1
ATOM 603 C CA . TYR A 1 75 ? 0.126 -4.495 -8.905 1.00 90.12 75 TYR A CA 1
ATOM 604 C C . TYR A 1 75 ? -0.954 -4.694 -7.836 1.00 90.12 75 TYR A C 1
ATOM 606 O O . TYR A 1 75 ? -0.755 -5.493 -6.925 1.00 90.12 75 TYR A O 1
ATOM 614 N N . LEU A 1 76 ? -2.104 -4.024 -7.951 1.00 90.00 76 LEU A N 1
ATOM 615 C CA . LEU A 1 76 ? -3.204 -4.157 -6.996 1.00 90.00 76 LEU A CA 1
ATOM 616 C C . LEU A 1 76 ? -3.764 -5.584 -6.968 1.00 90.00 76 LEU A C 1
ATOM 618 O O . LEU A 1 76 ? -3.945 -6.135 -5.883 1.00 90.00 76 LEU A O 1
ATOM 622 N N . VAL A 1 77 ? -3.979 -6.211 -8.127 1.00 90.75 77 VAL A N 1
ATOM 623 C CA . VAL A 1 77 ? -4.476 -7.597 -8.211 1.00 90.75 77 VAL A CA 1
ATOM 624 C C . VAL A 1 77 ? -3.530 -8.579 -7.515 1.00 90.75 77 VAL A C 1
ATOM 626 O O . VAL A 1 77 ? -4.003 -9.492 -6.846 1.00 90.75 77 VAL A O 1
ATOM 629 N N . CYS A 1 78 ? -2.215 -8.373 -7.605 1.00 88.81 78 CYS A N 1
ATOM 630 C CA . CYS A 1 78 ? -1.232 -9.207 -6.908 1.00 88.81 78 CYS A CA 1
ATOM 631 C C . CYS A 1 78 ? -1.090 -8.848 -5.419 1.00 88.81 78 CYS A C 1
ATOM 633 O O . CYS A 1 78 ? -0.936 -9.727 -4.572 1.00 88.81 78 CYS A O 1
ATOM 635 N N . PHE A 1 79 ? -1.142 -7.559 -5.079 1.00 85.19 79 PHE A N 1
ATOM 636 C CA . PHE A 1 79 ? -0.893 -7.067 -3.724 1.00 85.19 79 PHE A CA 1
ATOM 637 C C . PHE A 1 79 ? -2.069 -7.313 -2.770 1.00 85.19 79 PHE A C 1
ATOM 639 O O . PHE A 1 79 ? -1.853 -7.573 -1.586 1.00 85.19 79 PHE A O 1
ATOM 646 N N . ILE A 1 80 ? -3.312 -7.260 -3.263 1.00 85.88 80 ILE A N 1
ATOM 647 C CA . ILE A 1 80 ? -4.513 -7.461 -2.438 1.00 85.88 80 ILE A CA 1
ATOM 648 C C . ILE A 1 80 ? -4.533 -8.863 -1.795 1.00 85.88 80 ILE A C 1
ATOM 650 O O . ILE A 1 80 ? -4.658 -8.919 -0.570 1.00 85.88 80 ILE A O 1
ATOM 654 N N . PRO A 1 81 ? -4.354 -9.980 -2.533 1.00 83.00 81 PRO A N 1
ATOM 655 C CA . PRO A 1 81 ? -4.277 -11.314 -1.940 1.00 83.00 81 PRO A CA 1
ATOM 656 C C . PRO A 1 81 ? -3.149 -11.436 -0.920 1.00 83.00 81 PRO A C 1
ATOM 658 O O . PRO A 1 81 ? -3.394 -11.899 0.189 1.00 83.00 81 PRO A O 1
ATOM 661 N N . ILE A 1 82 ? -1.944 -10.953 -1.250 1.00 80.44 82 ILE A N 1
ATOM 662 C CA . ILE A 1 82 ? -0.795 -10.979 -0.330 1.00 80.44 82 ILE A CA 1
ATOM 663 C C . ILE A 1 82 ? -1.165 -10.296 0.990 1.00 80.44 82 ILE A C 1
ATOM 665 O O . ILE A 1 82 ? -0.892 -10.832 2.057 1.00 80.44 82 ILE A O 1
ATOM 669 N N . ARG A 1 83 ? -1.853 -9.152 0.933 1.00 78.88 83 ARG A N 1
ATOM 670 C CA . ARG A 1 83 ? -2.283 -8.412 2.125 1.00 78.88 83 ARG A CA 1
ATOM 671 C C . ARG A 1 83 ? -3.388 -9.114 2.920 1.00 78.88 83 ARG A C 1
ATOM 673 O O . ARG A 1 83 ? -3.431 -8.950 4.134 1.00 78.88 83 ARG A O 1
ATOM 680 N N . ILE A 1 84 ? -4.282 -9.850 2.260 1.00 75.56 84 ILE A N 1
ATOM 681 C CA . ILE A 1 84 ? -5.334 -10.631 2.932 1.00 75.56 84 ILE A CA 1
ATOM 682 C C . ILE A 1 84 ? -4.717 -11.840 3.650 1.00 75.56 84 ILE A C 1
ATOM 684 O O . ILE A 1 84 ? -5.077 -12.116 4.792 1.00 75.56 84 ILE A O 1
ATOM 688 N N . PHE A 1 85 ? -3.776 -12.537 3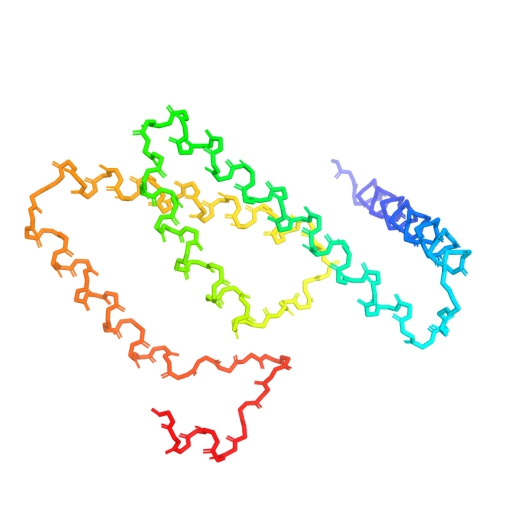.003 1.00 70.81 85 PHE A N 1
ATOM 689 C CA . PHE A 1 85 ? -3.152 -13.751 3.540 1.00 70.81 85 PHE A CA 1
ATOM 690 C C . PHE A 1 85 ? -2.036 -13.486 4.550 1.00 70.81 85 PHE A C 1
ATOM 692 O O . PHE A 1 85 ? -1.862 -14.289 5.459 1.00 70.81 85 PHE A O 1
ATOM 699 N N . ALA A 1 86 ? -1.331 -12.355 4.451 1.00 66.62 86 ALA A N 1
ATOM 700 C CA . ALA A 1 86 ? -0.293 -11.957 5.407 1.00 66.62 86 ALA A CA 1
ATOM 701 C C . ALA A 1 86 ? -0.836 -11.587 6.802 1.00 66.62 86 ALA A C 1
ATOM 703 O O . ALA A 1 86 ? -0.096 -11.053 7.619 1.00 66.62 86 ALA A O 1
ATOM 704 N N . GLY A 1 87 ? -2.120 -11.851 7.071 1.00 57.78 87 GLY A N 1
ATOM 705 C CA . GLY A 1 87 ? -2.760 -11.548 8.339 1.00 57.78 87 GLY A CA 1
ATOM 706 C C . GLY A 1 87 ? -3.027 -10.055 8.508 1.00 57.78 87 GLY A C 1
ATOM 707 O O . GLY A 1 87 ? -2.255 -9.174 8.121 1.00 57.78 87 GLY A O 1
ATOM 708 N N . GLY A 1 88 ? -4.168 -9.736 9.114 1.00 54.56 88 GLY A N 1
ATOM 709 C CA . GLY A 1 88 ? -4.406 -8.391 9.610 1.00 54.56 88 GLY A CA 1
ATOM 710 C C . GLY A 1 88 ? -3.446 -8.131 10.760 1.00 54.56 88 GLY A C 1
ATOM 711 O O . GLY A 1 88 ? -3.741 -8.525 11.883 1.00 54.56 88 GLY A O 1
ATOM 712 N N . TYR A 1 89 ? -2.315 -7.475 10.477 1.00 44.97 89 TYR A N 1
ATOM 713 C CA . TYR A 1 89 ? -1.392 -6.971 11.492 1.00 44.97 89 TYR A CA 1
ATOM 714 C C . TYR A 1 89 ? -2.241 -6.338 12.596 1.00 44.97 89 TYR A C 1
ATOM 716 O O . TYR A 1 89 ? -2.963 -5.367 12.333 1.00 44.97 89 TYR A O 1
ATOM 724 N N . HIS A 1 90 ? -2.165 -6.863 13.822 1.00 46.12 90 HIS A N 1
ATOM 725 C CA . HIS A 1 90 ? -2.725 -6.242 15.026 1.00 46.12 90 HIS A CA 1
ATOM 726 C C . HIS A 1 90 ? -1.909 -4.969 15.352 1.00 46.12 90 HIS A C 1
ATOM 728 O O . HIS A 1 90 ? -1.363 -4.759 16.436 1.00 46.12 90 HIS A O 1
ATOM 734 N N . ALA A 1 91 ? -1.739 -4.105 14.347 1.00 44.22 91 ALA A N 1
ATOM 735 C CA . ALA A 1 91 ? -1.071 -2.835 14.438 1.00 44.22 91 ALA A CA 1
ATOM 736 C C . ALA A 1 91 ? -1.943 -1.984 15.339 1.00 44.22 91 ALA A C 1
ATOM 738 O O . ALA A 1 91 ? -3.071 -1.643 14.988 1.00 44.22 91 ALA A O 1
ATOM 739 N N . LYS A 1 92 ? -1.362 -1.559 16.458 1.00 49.62 92 LYS A N 1
ATOM 740 C CA . LYS A 1 92 ? -1.913 -0.594 17.417 1.00 49.62 92 LYS A CA 1
ATOM 741 C C . LYS A 1 92 ? -2.537 0.668 16.779 1.00 49.62 92 LYS A C 1
ATOM 743 O O . LYS A 1 92 ? -3.168 1.434 17.489 1.00 49.62 92 LYS A O 1
ATOM 748 N N . THR A 1 93 ? -2.352 0.920 15.474 1.00 64.75 93 THR A N 1
ATOM 749 C CA . THR A 1 93 ? -2.989 2.005 14.709 1.00 64.75 93 THR A CA 1
ATOM 750 C C . THR A 1 93 ? -3.149 1.676 13.216 1.00 64.75 93 THR A C 1
ATOM 752 O O . THR A 1 93 ? -2.180 1.533 12.469 1.00 64.75 93 THR A O 1
ATOM 755 N N . GLN A 1 94 ? -4.398 1.698 12.762 1.00 68.19 94 GLN A N 1
ATOM 756 C CA . GLN A 1 94 ? -4.847 1.574 11.371 1.00 68.19 94 GLN A CA 1
ATOM 757 C C . GLN A 1 94 ? -4.178 2.569 10.392 1.00 68.19 94 GLN A C 1
ATOM 759 O O . GLN A 1 94 ? -3.877 2.252 9.241 1.00 68.19 94 GLN A O 1
ATOM 764 N N . PHE A 1 95 ? -3.836 3.763 10.881 1.00 69.25 95 PHE A N 1
ATOM 765 C CA . PHE A 1 95 ? -3.133 4.788 10.108 1.00 69.25 95 PHE A CA 1
ATOM 766 C C . PHE A 1 95 ? -1.714 4.374 9.685 1.00 69.25 95 PHE A C 1
ATOM 768 O O . PHE A 1 95 ? -1.276 4.692 8.581 1.00 69.25 95 PHE A O 1
ATOM 775 N N . ARG A 1 96 ? -0.988 3.615 10.520 1.00 71.19 96 ARG A N 1
ATOM 776 C CA . ARG A 1 96 ? 0.354 3.129 10.154 1.00 71.19 96 ARG A CA 1
ATOM 777 C C . ARG A 1 96 ? 0.275 2.163 8.976 1.00 71.19 96 ARG A C 1
ATOM 779 O O . ARG A 1 96 ? 1.114 2.230 8.086 1.00 71.19 96 ARG A O 1
ATOM 786 N N . CYS A 1 97 ? -0.767 1.331 8.932 1.00 74.81 97 CYS A N 1
ATOM 787 C CA . CYS A 1 97 ? -1.020 0.425 7.815 1.00 74.81 97 CYS A CA 1
ATOM 788 C C . CYS A 1 97 ? -1.253 1.196 6.505 1.00 74.81 97 CYS A C 1
ATOM 790 O O . CYS A 1 97 ? -0.704 0.821 5.471 1.00 74.81 97 CYS A O 1
ATOM 792 N N . TYR A 1 98 ? -2.006 2.301 6.554 1.00 80.69 98 TYR A N 1
ATOM 793 C CA . TYR A 1 98 ? -2.204 3.191 5.406 1.00 80.69 98 TYR A CA 1
ATOM 794 C C . TYR A 1 98 ? -0.887 3.787 4.888 1.00 80.69 98 TYR A C 1
ATOM 796 O O . TYR A 1 98 ? -0.579 3.663 3.703 1.00 80.69 98 TYR A O 1
ATOM 804 N N . ILE A 1 99 ? -0.076 4.372 5.776 1.00 83.12 99 ILE A N 1
ATOM 805 C CA . ILE A 1 99 ? 1.207 4.977 5.391 1.00 83.12 99 ILE A CA 1
ATOM 806 C C . ILE A 1 99 ? 2.159 3.931 4.805 1.00 83.12 99 ILE A C 1
ATOM 808 O O . ILE A 1 99 ? 2.700 4.149 3.724 1.00 83.12 99 ILE A O 1
ATOM 812 N N . MET A 1 100 ? 2.317 2.779 5.464 1.00 82.31 100 MET A N 1
ATOM 813 C CA . MET A 1 100 ? 3.180 1.704 4.964 1.00 82.31 100 MET A CA 1
ATOM 814 C C . MET A 1 100 ? 2.704 1.195 3.600 1.00 82.31 100 MET A C 1
ATOM 816 O O . MET A 1 100 ? 3.505 1.114 2.677 1.00 82.31 100 MET A O 1
ATOM 820 N N . SER A 1 101 ? 1.398 0.948 3.435 1.00 84.06 101 SER A N 1
ATOM 821 C CA . SER A 1 101 ? 0.829 0.492 2.155 1.00 84.06 101 SER A CA 1
ATOM 822 C C . SER A 1 101 ? 1.058 1.506 1.033 1.00 84.06 101 SER A C 1
ATOM 824 O O . SER A 1 101 ? 1.424 1.130 -0.081 1.00 84.06 101 SER A O 1
ATOM 826 N N . THR A 1 102 ? 0.885 2.797 1.328 1.00 86.38 102 THR A N 1
ATOM 827 C CA . THR A 1 102 ? 1.098 3.879 0.359 1.00 86.38 102 THR A CA 1
ATOM 828 C C . THR A 1 102 ? 2.569 3.972 -0.053 1.00 86.38 102 THR A C 1
ATOM 830 O O . THR A 1 102 ? 2.869 4.064 -1.243 1.00 86.38 102 THR A O 1
ATOM 833 N N . VAL A 1 103 ? 3.498 3.893 0.905 1.00 88.50 103 VAL A N 1
ATOM 834 C CA . VAL A 1 103 ? 4.944 3.905 0.628 1.00 88.50 103 VAL A CA 1
ATOM 835 C C . VAL A 1 103 ? 5.348 2.688 -0.202 1.00 88.50 103 VAL A C 1
ATOM 837 O O . VAL A 1 103 ? 6.018 2.852 -1.220 1.00 88.50 103 VAL A O 1
ATOM 840 N N . THR A 1 104 ? 4.900 1.487 0.173 1.00 86.88 104 THR A N 1
ATOM 841 C CA . THR A 1 104 ? 5.171 0.258 -0.587 1.00 86.88 104 THR A CA 1
ATOM 842 C C . THR A 1 104 ? 4.646 0.362 -2.016 1.00 86.88 104 THR A C 1
ATOM 844 O O . THR A 1 104 ? 5.374 0.038 -2.951 1.00 86.88 104 THR A O 1
ATOM 847 N N . THR A 1 105 ? 3.430 0.883 -2.200 1.00 87.06 105 THR A N 1
ATOM 848 C CA . THR A 1 105 ? 2.841 1.108 -3.529 1.00 87.06 105 THR A CA 1
ATOM 849 C C . THR A 1 105 ? 3.693 2.064 -4.361 1.00 87.06 105 THR A C 1
ATOM 851 O O . THR A 1 105 ? 4.015 1.776 -5.513 1.00 87.06 105 THR A O 1
ATOM 854 N N . PHE A 1 106 ? 4.102 3.195 -3.782 1.00 87.94 106 PHE A N 1
ATOM 855 C CA . PHE A 1 106 ? 4.919 4.181 -4.484 1.00 87.94 106 PHE A CA 1
ATOM 856 C C . PHE A 1 106 ? 6.279 3.606 -4.904 1.00 87.94 106 PHE A C 1
ATOM 858 O O . PHE A 1 106 ? 6.689 3.767 -6.055 1.00 87.94 106 PHE A O 1
ATOM 865 N N . VAL A 1 107 ? 6.961 2.900 -3.997 1.00 89.38 107 VAL A N 1
ATOM 866 C CA . VAL A 1 107 ? 8.249 2.248 -4.281 1.00 89.38 107 VAL A CA 1
ATOM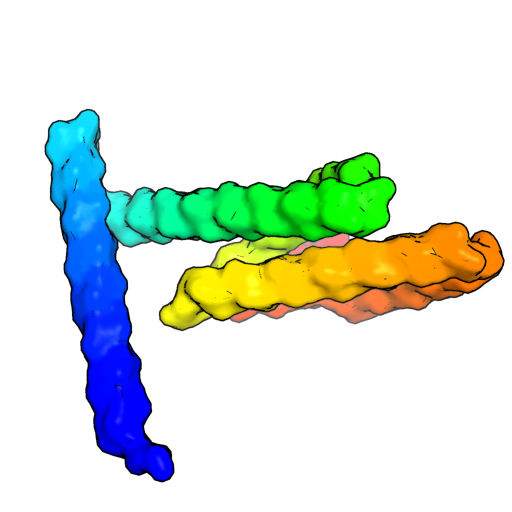 867 C C . VAL A 1 107 ? 8.094 1.181 -5.365 1.00 89.38 107 VAL A C 1
ATOM 869 O O . VAL A 1 107 ? 8.891 1.161 -6.302 1.00 89.38 107 VAL A O 1
ATOM 872 N N . ALA A 1 108 ? 7.050 0.351 -5.292 1.00 87.56 108 ALA A N 1
ATOM 873 C CA . ALA A 1 108 ? 6.782 -0.684 -6.286 1.00 87.56 108 ALA A CA 1
ATOM 874 C C . ALA A 1 108 ? 6.570 -0.090 -7.685 1.00 87.56 108 ALA A C 1
ATOM 876 O O . ALA A 1 108 ? 7.215 -0.523 -8.637 1.00 87.56 108 ALA A O 1
ATOM 877 N N . LEU A 1 109 ? 5.748 0.956 -7.818 1.00 86.06 109 LEU A N 1
ATOM 878 C CA . LEU A 1 109 ? 5.513 1.612 -9.110 1.00 86.06 109 LEU A CA 1
ATOM 879 C C . LEU A 1 109 ? 6.776 2.270 -9.674 1.00 86.06 109 LEU A C 1
ATOM 881 O O . LEU A 1 109 ? 7.030 2.202 -10.877 1.00 86.06 109 LEU A O 1
ATOM 885 N N . ARG A 1 110 ? 7.603 2.882 -8.818 1.00 86.56 110 ARG A N 1
ATOM 886 C CA . ARG A 1 110 ? 8.898 3.438 -9.237 1.00 86.56 110 ARG A CA 1
ATOM 887 C C . ARG A 1 110 ? 9.866 2.353 -9.697 1.00 86.56 110 ARG A C 1
ATOM 889 O O . ARG A 1 110 ? 10.568 2.577 -10.681 1.00 86.56 110 ARG A O 1
ATOM 896 N N . LEU A 1 111 ? 9.886 1.206 -9.021 1.00 86.62 111 LEU A N 1
ATOM 897 C CA . LEU A 1 111 ? 10.703 0.062 -9.413 1.00 86.62 111 LEU A CA 1
ATOM 898 C C . LEU A 1 111 ? 10.237 -0.509 -10.755 1.00 86.62 111 LEU A C 1
ATOM 900 O O . LEU A 1 111 ? 11.064 -0.663 -11.644 1.00 86.62 111 LEU A O 1
ATOM 904 N N . ILE A 1 112 ? 8.931 -0.726 -10.942 1.00 84.94 112 ILE A N 1
ATOM 905 C CA . ILE A 1 112 ? 8.363 -1.190 -12.221 1.00 84.94 112 ILE A CA 1
ATOM 906 C C . ILE A 1 112 ? 8.748 -0.231 -13.352 1.00 84.94 112 ILE A C 1
ATOM 908 O O . ILE A 1 112 ? 9.255 -0.665 -14.382 1.00 84.94 112 ILE A O 1
ATOM 912 N N . LYS A 1 113 ? 8.602 1.083 -1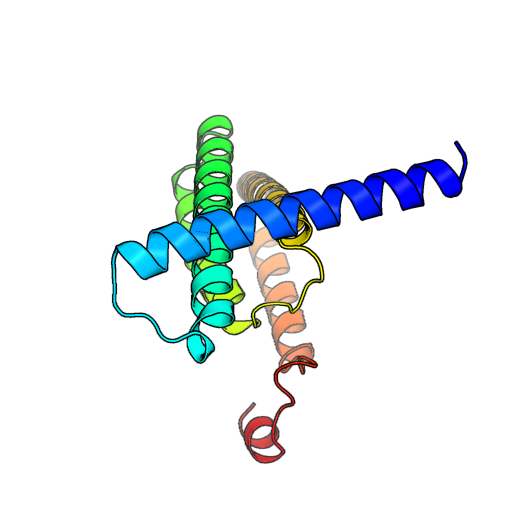3.133 1.00 85.25 113 LYS A N 1
ATOM 913 C CA . LYS A 1 113 ? 8.990 2.098 -14.123 1.00 85.25 113 LYS A CA 1
ATOM 914 C C . LYS A 1 113 ? 10.479 2.051 -14.461 1.00 85.25 113 LYS A C 1
ATOM 916 O O . LYS A 1 113 ? 10.857 2.259 -15.608 1.00 85.25 113 LYS A O 1
ATOM 921 N N . PHE A 1 114 ? 11.330 1.828 -13.462 1.00 84.38 114 PHE A N 1
ATOM 922 C CA . PHE A 1 114 ? 12.771 1.706 -13.665 1.00 84.38 114 PHE A CA 1
ATOM 923 C C . PHE A 1 114 ? 13.126 0.437 -14.449 1.00 84.38 114 PHE A C 1
ATOM 925 O O . PHE A 1 114 ? 13.946 0.502 -15.362 1.00 84.38 114 PHE A O 1
ATOM 932 N N . LEU A 1 115 ? 12.471 -0.686 -14.140 1.00 82.62 115 LEU A N 1
ATOM 933 C CA . LEU A 1 115 ? 12.662 -1.957 -14.838 1.00 82.62 115 LEU A CA 1
ATOM 934 C C . LEU A 1 115 ? 12.280 -1.858 -16.318 1.00 82.62 115 LEU A C 1
ATO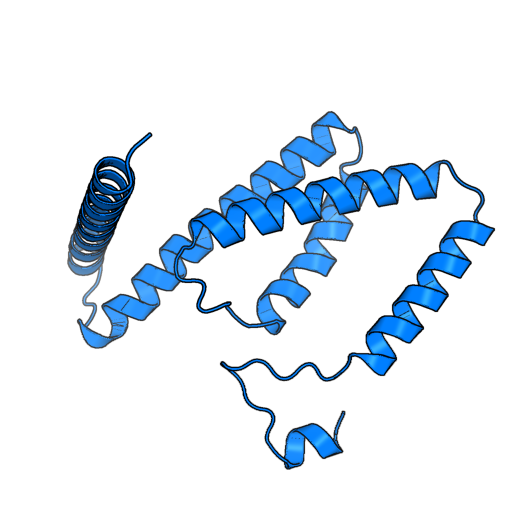M 936 O O . LEU A 1 115 ? 13.094 -2.230 -17.156 1.00 82.62 115 LEU A O 1
ATOM 940 N N . GLN A 1 116 ? 11.144 -1.226 -16.632 1.00 79.88 116 GLN A N 1
ATOM 941 C CA . GLN A 1 116 ? 10.693 -0.992 -18.013 1.00 79.88 116 GLN A CA 1
ATOM 942 C C . GLN A 1 116 ? 11.674 -0.156 -18.858 1.00 79.88 116 GLN A C 1
ATOM 944 O O . GLN A 1 116 ? 11.668 -0.250 -20.082 1.00 79.88 116 GLN A O 1
ATOM 949 N N . ILE A 1 117 ? 12.491 0.693 -18.224 1.00 79.19 117 ILE A N 1
ATOM 950 C CA . ILE A 1 117 ? 13.527 1.495 -18.902 1.00 79.19 117 ILE A CA 1
ATOM 951 C C . ILE A 1 117 ? 14.837 0.697 -19.049 1.00 79.19 117 ILE A C 1
ATOM 953 O O . ILE A 1 117 ? 15.667 1.010 -19.902 1.00 79.19 117 ILE A O 1
ATOM 957 N N . SER A 1 118 ? 15.047 -0.316 -18.208 1.00 75.12 118 SER A N 1
ATOM 958 C CA . SER A 1 118 ? 16.260 -1.132 -18.168 1.00 75.12 118 SER A CA 1
ATOM 959 C C . SER A 1 118 ? 16.228 -2.297 -19.171 1.00 75.12 118 SER A C 1
ATOM 961 O O . SER A 1 118 ? 15.192 -2.639 -19.729 1.00 75.12 118 SER A O 1
ATOM 963 N N . ASN A 1 119 ? 17.379 -2.931 -19.415 1.00 74.12 119 ASN A N 1
ATOM 964 C CA . ASN A 1 119 ? 17.466 -4.095 -20.304 1.00 74.12 119 ASN A CA 1
ATOM 965 C C . ASN A 1 119 ? 16.721 -5.311 -19.725 1.00 74.12 119 ASN A C 1
ATOM 967 O O . ASN A 1 119 ? 16.848 -5.595 -18.535 1.00 74.12 119 ASN A O 1
ATOM 971 N N . SER A 1 120 ? 16.092 -6.126 -20.582 1.00 75.56 120 SER A N 1
ATOM 972 C CA . SER A 1 120 ? 15.334 -7.333 -20.186 1.00 75.56 120 SER A CA 1
ATOM 973 C C . SER A 1 120 ? 16.126 -8.352 -19.346 1.00 75.56 120 SER A C 1
ATOM 975 O O . SER A 1 120 ? 15.547 -9.131 -18.598 1.00 75.56 120 SER A O 1
ATOM 977 N N . ILE A 1 121 ? 17.463 -8.343 -19.415 1.00 80.38 121 ILE A N 1
ATOM 978 C CA . ILE A 1 121 ? 18.324 -9.190 -18.570 1.00 80.38 121 ILE A CA 1
ATOM 979 C C . ILE A 1 121 ? 18.190 -8.812 -17.085 1.00 80.38 121 ILE A C 1
ATOM 981 O O . ILE A 1 121 ? 18.205 -9.687 -16.220 1.00 80.38 121 ILE A O 1
ATOM 985 N N . PHE A 1 122 ? 18.039 -7.523 -16.774 1.00 80.56 122 PHE A N 1
ATOM 986 C CA . PHE A 1 122 ? 17.932 -7.043 -15.398 1.00 80.56 122 PHE A CA 1
ATOM 987 C C . PHE A 1 122 ? 16.623 -7.503 -14.739 1.00 80.56 122 PHE A C 1
ATOM 989 O O . PHE A 1 122 ? 16.633 -7.913 -13.580 1.00 80.56 122 PHE A O 1
ATOM 996 N N . GLU A 1 123 ? 15.524 -7.541 -15.495 1.00 80.88 123 GLU A N 1
ATOM 997 C CA . GLU A 1 123 ? 14.231 -8.064 -15.032 1.00 80.88 123 GLU A CA 1
ATOM 998 C C . GLU A 1 123 ? 14.324 -9.541 -14.623 1.00 80.88 123 GLU A C 1
ATOM 1000 O O . GLU A 1 123 ? 13.857 -9.919 -13.547 1.00 80.88 123 GLU A O 1
ATOM 1005 N N . ILE A 1 124 ? 14.995 -10.366 -15.437 1.00 83.12 124 ILE A N 1
ATOM 1006 C CA . ILE A 1 124 ? 15.197 -11.796 -15.156 1.00 83.12 124 ILE A CA 1
ATOM 1007 C C . ILE A 1 124 ? 16.017 -11.989 -13.874 1.00 83.12 124 ILE A C 1
ATOM 1009 O O . ILE A 1 124 ? 15.680 -12.831 -13.042 1.00 83.12 124 ILE A O 1
ATOM 1013 N N . VAL A 1 125 ? 17.070 -11.191 -13.675 1.00 85.81 125 VAL A N 1
ATOM 1014 C CA . VAL A 1 125 ? 17.898 -11.258 -12.460 1.00 85.81 125 VAL A CA 1
ATOM 1015 C C . VAL A 1 125 ? 17.078 -10.910 -11.213 1.00 85.81 125 VAL A C 1
ATOM 1017 O O . VAL A 1 125 ? 17.142 -11.632 -10.217 1.00 85.81 125 VAL A O 1
ATOM 1020 N N . VAL A 1 126 ? 16.266 -9.850 -11.267 1.00 85.19 126 VAL A N 1
ATOM 1021 C CA . VAL A 1 126 ? 15.386 -9.453 -10.152 1.00 85.19 126 VAL A CA 1
ATOM 1022 C C . VAL A 1 126 ? 14.345 -10.534 -9.847 1.00 85.19 126 VAL A C 1
ATOM 1024 O O . VAL A 1 126 ? 14.070 -10.804 -8.673 1.00 85.19 126 VAL A O 1
ATOM 1027 N N . LEU A 1 127 ? 13.801 -11.193 -10.873 1.00 85.69 127 LEU A N 1
ATOM 1028 C CA . LEU A 1 127 ? 12.867 -12.307 -10.707 1.00 85.69 127 LEU A CA 1
ATOM 1029 C C . LEU A 1 127 ? 13.525 -13.486 -9.974 1.00 85.69 127 LEU A C 1
ATOM 1031 O O . LEU A 1 127 ? 12.968 -13.985 -8.998 1.00 85.69 127 LEU A O 1
ATOM 1035 N N . ILE A 1 128 ? 14.727 -13.894 -10.397 1.00 88.06 128 ILE A N 1
ATOM 1036 C CA . ILE A 1 128 ? 15.471 -15.000 -9.771 1.00 88.06 128 ILE A CA 1
ATOM 1037 C C . ILE A 1 128 ? 15.754 -14.694 -8.297 1.00 88.06 128 ILE A C 1
ATOM 1039 O O . ILE A 1 128 ? 15.501 -15.535 -7.435 1.00 88.06 128 ILE A O 1
ATOM 1043 N N . ILE A 1 129 ? 16.222 -13.480 -7.990 1.00 88.56 129 ILE A N 1
ATOM 1044 C CA . ILE A 1 129 ? 16.483 -13.056 -6.606 1.00 88.56 129 ILE A CA 1
ATOM 1045 C C . ILE A 1 129 ? 15.194 -13.105 -5.779 1.00 88.56 129 ILE A C 1
ATOM 1047 O O . ILE A 1 129 ? 15.201 -13.607 -4.658 1.00 88.56 129 ILE A O 1
ATOM 1051 N N . SER A 1 130 ? 14.079 -12.636 -6.343 1.00 85.19 130 SER A N 1
ATOM 1052 C CA . SER A 1 130 ? 12.780 -12.634 -5.664 1.00 85.19 130 SER A CA 1
ATOM 1053 C C . SER A 1 130 ? 12.303 -14.052 -5.339 1.00 85.19 130 SER A C 1
ATOM 1055 O O . SER A 1 130 ? 11.855 -14.297 -4.222 1.00 85.19 130 SER A O 1
ATOM 1057 N N . ILE A 1 131 ? 12.458 -15.002 -6.269 1.00 86.25 131 ILE A N 1
ATOM 1058 C CA . ILE A 1 131 ? 12.120 -16.420 -6.053 1.00 86.25 131 ILE A CA 1
ATOM 1059 C C . ILE A 1 131 ? 12.973 -17.017 -4.933 1.00 86.25 131 ILE A C 1
ATOM 1061 O O . ILE A 1 131 ? 12.434 -17.668 -4.044 1.00 86.25 131 ILE A O 1
ATOM 1065 N N . ILE A 1 132 ? 14.285 -16.761 -4.934 1.00 88.75 132 ILE A N 1
ATOM 1066 C CA . ILE A 1 132 ? 15.197 -17.250 -3.888 1.00 88.75 132 ILE A CA 1
ATOM 1067 C C . ILE A 1 132 ? 14.799 -16.693 -2.517 1.00 88.75 132 ILE A C 1
ATOM 1069 O O . ILE A 1 132 ? 14.787 -17.429 -1.531 1.00 88.75 132 ILE A O 1
ATOM 1073 N N . ILE A 1 133 ? 14.463 -15.404 -2.441 1.00 86.00 133 ILE A N 1
ATOM 1074 C CA . ILE A 1 133 ? 14.030 -14.759 -1.197 1.00 86.00 133 ILE A CA 1
ATOM 1075 C C . ILE A 1 133 ? 12.722 -15.379 -0.699 1.00 86.00 133 ILE A C 1
ATOM 1077 O O . ILE A 1 133 ? 12.645 -15.763 0.465 1.00 86.00 133 ILE A O 1
ATOM 1081 N N . ILE A 1 134 ? 11.719 -15.513 -1.571 1.00 83.81 134 ILE A N 1
ATOM 1082 C CA . ILE A 1 134 ? 10.417 -16.094 -1.215 1.00 83.81 134 ILE A CA 1
ATOM 1083 C C . ILE A 1 134 ? 10.581 -17.546 -0.763 1.00 83.81 134 ILE A C 1
ATOM 1085 O O . ILE A 1 134 ? 9.999 -17.924 0.246 1.00 83.81 134 ILE A O 1
ATOM 1089 N N . TRP A 1 135 ? 11.402 -18.338 -1.454 1.00 82.88 135 TRP A N 1
ATOM 1090 C CA . TRP A 1 135 ? 11.645 -19.736 -1.099 1.00 82.88 135 TRP A CA 1
ATOM 1091 C C . TRP A 1 135 ? 12.301 -19.890 0.276 1.00 82.88 135 TRP A C 1
ATOM 1093 O O . TRP A 1 135 ? 11.924 -20.769 1.036 1.00 82.88 135 TRP A O 1
ATOM 1103 N N . ASN A 1 136 ? 13.277 -19.040 0.609 1.00 78.88 136 ASN A N 1
ATOM 1104 C CA . ASN A 1 136 ? 13.979 -19.130 1.893 1.00 78.88 136 ASN A CA 1
ATOM 1105 C C . ASN A 1 136 ? 13.193 -18.528 3.062 1.00 78.88 136 ASN A C 1
ATOM 1107 O O . ASN A 1 136 ? 13.391 -18.940 4.201 1.00 78.88 136 ASN A O 1
ATOM 1111 N N . LEU A 1 137 ? 12.367 -17.512 2.802 1.00 74.31 137 LEU A N 1
ATOM 1112 C CA . LEU A 1 137 ? 11.562 -16.865 3.837 1.00 74.31 137 LEU A CA 1
ATOM 1113 C C . LEU A 1 137 ? 10.216 -17.559 4.041 1.00 74.31 137 LEU A C 1
ATOM 1115 O O . LEU A 1 137 ? 9.626 -17.409 5.099 1.00 74.31 137 LEU A O 1
ATOM 1119 N N . SER A 1 138 ? 9.709 -18.305 3.063 1.00 73.19 138 SER A N 1
ATOM 1120 C CA . SER A 1 138 ? 8.501 -19.101 3.257 1.00 73.19 138 SER A CA 1
ATOM 1121 C C . SER A 1 138 ? 8.824 -20.348 4.095 1.00 73.19 138 SER A C 1
ATOM 1123 O O . SER A 1 138 ? 9.747 -21.070 3.723 1.00 73.19 138 SER A O 1
ATOM 1125 N N . PRO A 1 139 ? 8.075 -20.660 5.171 1.00 62.84 139 PRO A N 1
ATOM 1126 C CA . PRO A 1 139 ? 6.935 -19.929 5.726 1.00 62.84 139 PRO A CA 1
ATOM 1127 C C . PRO A 1 139 ? 7.345 -18.923 6.829 1.00 62.84 139 PRO A C 1
ATOM 1129 O O . PRO A 1 139 ? 8.076 -19.260 7.757 1.00 62.84 139 PRO A O 1
ATOM 1132 N N . ILE A 1 140 ? 6.831 -17.688 6.756 1.00 62.84 140 ILE A N 1
ATOM 1133 C CA . ILE A 1 140 ? 6.936 -16.707 7.852 1.00 62.84 140 ILE A CA 1
ATOM 1134 C C . ILE A 1 140 ? 5.821 -17.005 8.859 1.00 62.84 140 ILE A C 1
ATOM 1136 O O . ILE A 1 140 ? 4.641 -16.871 8.534 1.00 62.84 140 ILE A O 1
ATOM 1140 N N . GLU A 1 141 ? 6.199 -17.398 10.074 1.00 55.69 141 GLU A N 1
ATOM 1141 C CA . GLU A 1 141 ? 5.291 -17.424 11.224 1.00 55.69 141 GLU A CA 1
ATOM 1142 C C . GLU A 1 141 ? 4.832 -15.991 11.554 1.00 55.69 141 GLU A C 1
ATOM 1144 O O . GLU A 1 141 ? 5.653 -15.079 11.671 1.00 55.69 141 GLU A O 1
ATOM 1149 N N . ASP A 1 142 ? 3.520 -15.785 11.704 1.00 58.22 142 ASP A N 1
ATOM 1150 C CA . ASP A 1 142 ? 2.949 -14.553 12.266 1.00 58.22 142 ASP A CA 1
ATOM 1151 C C . ASP A 1 142 ? 2.572 -14.818 13.727 1.00 58.22 142 ASP A C 1
ATOM 1153 O O . ASP A 1 142 ? 1.943 -15.834 14.029 1.00 58.22 142 ASP A O 1
ATOM 1157 N N . ASP A 1 143 ? 2.894 -13.893 14.634 1.00 50.81 143 ASP A N 1
ATOM 1158 C CA . ASP A 1 143 ? 2.525 -13.988 16.055 1.00 50.81 143 ASP A CA 1
ATOM 1159 C C . ASP A 1 143 ? 1.001 -14.167 16.265 1.00 50.81 143 ASP A C 1
ATOM 1161 O O . ASP A 1 143 ? 0.572 -14.739 17.267 1.00 50.81 143 ASP A O 1
ATOM 1165 N N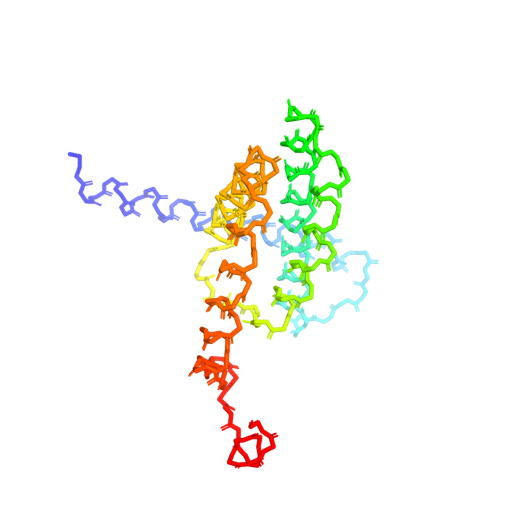 . ASN A 1 144 ? 0.165 -13.700 15.325 1.00 51.50 144 ASN A N 1
ATOM 1166 C CA . ASN A 1 144 ? -1.296 -13.851 15.344 1.00 51.50 144 ASN A CA 1
ATOM 1167 C C . ASN A 1 144 ? -1.802 -15.123 14.639 1.00 51.50 144 ASN A C 1
ATOM 1169 O O . ASN A 1 144 ? -3.002 -15.401 14.698 1.00 51.50 144 ASN A O 1
ATOM 1173 N N . LYS A 1 145 ? -0.932 -15.887 13.967 1.00 53.47 145 LYS A N 1
ATOM 1174 C CA . LYS A 1 145 ? -1.257 -17.190 13.365 1.00 53.47 145 LYS A CA 1
ATOM 1175 C C . LYS A 1 145 ? -0.046 -18.133 13.475 1.00 53.47 145 LYS A C 1
ATOM 1177 O O . LYS A 1 145 ? 0.623 -18.373 12.468 1.00 53.47 145 LYS A O 1
ATOM 1182 N N . PRO A 1 146 ? 0.243 -18.669 14.679 1.00 56.66 146 PRO A N 1
ATOM 1183 C CA . PRO A 1 146 ? 1.323 -19.632 14.850 1.00 56.66 146 PRO A CA 1
ATOM 1184 C C . PRO A 1 146 ? 1.051 -20.853 13.971 1.00 56.66 146 PRO A C 1
ATOM 1186 O O . PRO A 1 146 ? -0.052 -21.407 13.995 1.00 56.66 146 PRO A O 1
ATOM 1189 N N . LEU A 1 147 ? 2.047 -21.251 13.182 1.00 57.88 147 LEU A N 1
ATOM 1190 C CA . LEU A 1 147 ? 1.934 -22.421 12.323 1.00 57.88 147 LEU A CA 1
ATOM 1191 C C . LEU A 1 147 ? 1.852 -23.665 13.204 1.00 57.88 147 LEU A C 1
ATOM 1193 O O . LEU A 1 147 ? 2.675 -23.900 14.093 1.00 57.88 147 LEU A O 1
ATOM 1197 N N . THR A 1 148 ? 0.835 -24.480 12.964 1.00 60.81 148 THR A N 1
ATOM 1198 C CA . THR A 1 148 ? 0.762 -25.799 13.592 1.00 60.81 148 THR A CA 1
ATOM 1199 C C . THR A 1 148 ? 1.871 -26.697 13.034 1.00 60.81 148 THR A C 1
ATOM 1201 O O . THR A 1 148 ? 2.316 -26.534 11.897 1.00 60.81 148 THR A O 1
ATOM 1204 N N . LYS A 1 149 ? 2.332 -27.686 13.815 1.00 58.72 149 LYS A N 1
ATOM 1205 C CA . LYS A 1 149 ? 3.369 -28.642 13.364 1.00 58.72 149 LYS A CA 1
ATOM 1206 C C . LYS A 1 149 ? 2.985 -29.382 12.073 1.00 58.72 149 LYS A C 1
ATOM 1208 O O . LYS A 1 149 ? 3.862 -29.849 11.357 1.00 58.72 149 LYS A O 1
ATOM 1213 N N . GLU A 1 150 ? 1.689 -29.480 11.796 1.00 59.69 150 GLU A N 1
ATOM 1214 C CA . GLU A 1 150 ? 1.125 -30.063 10.579 1.00 59.69 150 GLU A CA 1
ATOM 1215 C C . GLU A 1 150 ? 1.273 -29.121 9.373 1.00 59.69 150 GLU A C 1
ATOM 1217 O O . GLU A 1 150 ? 1.707 -29.576 8.316 1.00 59.69 150 GLU A O 1
ATOM 1222 N N . GLU A 1 151 ? 1.025 -27.812 9.528 1.00 59.38 151 GLU A N 1
ATOM 1223 C CA . GLU A 1 151 ? 1.243 -26.816 8.462 1.00 59.38 151 GLU A CA 1
ATOM 1224 C C . GLU A 1 151 ? 2.728 -26.742 8.057 1.00 59.38 151 GLU A C 1
ATOM 1226 O O . GLU A 1 151 ? 3.030 -26.695 6.867 1.00 59.38 151 GLU A O 1
ATOM 1231 N N . TYR A 1 152 ? 3.662 -26.848 9.011 1.00 60.00 152 TYR A N 1
ATOM 1232 C CA . TYR A 1 152 ? 5.110 -26.884 8.732 1.00 60.00 152 TYR A CA 1
ATOM 1233 C C . TYR A 1 152 ? 5.580 -28.087 7.907 1.00 60.00 152 TYR A C 1
ATOM 1235 O O . TYR A 1 152 ? 6.673 -28.051 7.358 1.00 60.00 152 TYR A O 1
ATOM 1243 N N . SER A 1 153 ? 4.801 -29.172 7.873 1.00 58.06 153 SER A N 1
ATOM 1244 C CA . SER A 1 153 ? 5.146 -30.373 7.100 1.00 58.06 153 SER A CA 1
ATOM 1245 C C . SER A 1 153 ? 4.645 -30.325 5.652 1.00 58.06 153 SER A C 1
ATOM 1247 O O . SER A 1 153 ? 5.043 -31.158 4.839 1.00 58.06 153 SER A O 1
ATOM 1249 N N . ILE A 1 154 ? 3.751 -29.376 5.348 1.00 61.59 154 ILE A N 1
ATOM 1250 C CA . ILE A 1 154 ? 3.120 -29.186 4.035 1.00 61.59 154 ILE A CA 1
ATOM 1251 C C . ILE A 1 154 ? 3.825 -28.076 3.233 1.00 61.59 154 ILE A C 1
ATOM 1253 O O . ILE A 1 154 ? 3.838 -28.148 2.003 1.00 61.59 154 ILE A O 1
ATOM 1257 N N . TYR A 1 155 ? 4.387 -27.070 3.915 1.00 54.38 155 TYR A N 1
ATOM 1258 C CA . TYR A 1 155 ? 5.243 -26.030 3.325 1.00 54.38 155 TYR A CA 1
ATOM 1259 C C . TYR A 1 155 ? 6.682 -26.513 3.134 1.00 54.38 155 TYR A C 1
ATOM 1261 O O . TYR A 1 155 ? 7.266 -26.146 2.090 1.00 54.38 155 TYR A O 1
#

Foldseek 3Di:
DDPVVVVVVVVVVVVVVVVVLVVVLVVVCVVDVDDPVCSVVVSCCVLLVVLVVVLLVLLCVLCVVVVNNVVSVVVCVVVVVVCVVVDDPPPPDPVVVSVVSNVVSNVSVVVVVVCVVDDPVVVVVVVVVVVVVCVVPPPPADPVHGDDPVNVVVD

Sequence (155 aa):
MNEINCLTIKKYGDIVQEKIKNIIWIRMKEAKELTDEDKEIYLFGLIQGVIFLLNTFTALCIGMILNMLIEVIIYLVCFIPIRIFAGGYHAKTQFRCYIMSTVTTFVALRLIKFLQISNSIFEIVVLIISIIIIWNLSPIEDDNKPLTKEEYSIY

pLDDT: mean 76.97, std 12.15, range [44.22, 92.75]